Protein AF-A0A1V6IX19-F1 (afdb_monomer_lite)

pLDDT: mean 86.0, std 14.8, range [41.19, 96.81]

Secondary structure (DSSP, 8-state):
--HHHHHHHHHHHHHHHHHHTTB-TTTEEEEEETTEEEEEE---BTTSPPPPHHHHHHHHHHHHTSTT--EEEEEESSEEEEEETTEEEEEEPPPS----------

Radius of gyration: 16.42 Å; chains: 1; bounding box: 64×31×28 Å

Foldseek 3Di:
DDPVVVQVVLVVQLVVLCVVLQWDPVFKDWGDDQLEIEIEGAGDHPVRHRDDPVSVVVSVVSSCPGPSNPYYHYHYQQWDWDDDVPDTDIDGPPHPPDPPPPPDDD

Structure (mmCIF, N/CA/C/O backbone):
data_AF-A0A1V6IX19-F1
#
_entry.id   AF-A0A1V6IX19-F1
#
loop_
_atom_site.group_PDB
_atom_site.id
_atom_site.type_symbol
_atom_site.label_atom_id
_atom_site.label_alt_id
_atom_site.label_comp_id
_atom_site.label_asym_id
_atom_site.label_entity_id
_atom_site.label_seq_id
_atom_site.pdbx_PDB_ins_code
_atom_site.Cartn_x
_atom_site.Cartn_y
_atom_site.Cartn_z
_atom_site.occupancy
_atom_site.B_iso_or_equiv
_atom_site.auth_seq_id
_atom_site.auth_comp_id
_atom_site.auth_asym_id
_atom_site.auth_atom_id
_atom_site.pdbx_PDB_model_num
ATOM 1 N N . MET A 1 1 ? 20.189 -15.473 -7.966 1.00 58.00 1 MET A N 1
ATOM 2 C CA . MET A 1 1 ? 19.025 -15.308 -7.068 1.00 58.00 1 MET A CA 1
ATOM 3 C C . MET A 1 1 ? 17.773 -15.578 -7.884 1.00 58.00 1 MET A C 1
ATOM 5 O O . MET A 1 1 ? 17.603 -14.907 -8.898 1.00 58.00 1 MET A O 1
ATOM 9 N N . SER A 1 2 ? 16.968 -16.586 -7.536 1.00 75.31 2 SER A N 1
ATOM 10 C CA . SER A 1 2 ? 15.744 -16.883 -8.291 1.00 75.31 2 SER A CA 1
ATOM 11 C C . SER A 1 2 ? 14.733 -15.740 -8.145 1.00 75.31 2 SER A C 1
ATOM 13 O O . SER A 1 2 ? 14.712 -15.030 -7.135 1.00 75.31 2 SER A O 1
ATOM 15 N N . SER A 1 3 ? 13.905 -15.532 -9.168 1.00 76.56 3 SER A N 1
ATOM 16 C CA . SER A 1 3 ? 12.832 -14.529 -9.151 1.00 76.56 3 SER A CA 1
ATOM 17 C C . SER A 1 3 ? 11.852 -14.747 -7.991 1.00 76.56 3 SER A C 1
ATOM 19 O O . SER A 1 3 ? 11.336 -13.781 -7.431 1.00 76.56 3 SER A O 1
ATOM 21 N N . GLU A 1 4 ? 11.645 -16.002 -7.592 1.00 82.00 4 GLU A N 1
ATOM 22 C CA . GLU A 1 4 ? 10.769 -16.393 -6.487 1.00 82.00 4 GLU A CA 1
ATOM 23 C C . GLU A 1 4 ? 11.304 -15.966 -5.119 1.00 82.00 4 GLU A C 1
ATOM 25 O O . GLU A 1 4 ? 10.558 -15.374 -4.337 1.00 82.00 4 GLU A O 1
ATOM 30 N N . LEU A 1 5 ? 12.598 -16.189 -4.850 1.00 83.81 5 LEU A N 1
ATOM 31 C CA . LEU A 1 5 ? 13.238 -15.749 -3.605 1.00 83.81 5 LEU A CA 1
ATOM 32 C C . LEU A 1 5 ? 13.166 -14.227 -3.469 1.00 83.81 5 LEU A C 1
ATOM 34 O O . LEU A 1 5 ? 12.789 -13.710 -2.421 1.00 83.81 5 LEU A O 1
ATOM 38 N N . LEU A 1 6 ? 13.422 -13.508 -4.563 1.00 87.31 6 LEU A N 1
ATOM 39 C CA . LEU A 1 6 ? 13.298 -12.054 -4.595 1.00 87.31 6 LEU A CA 1
ATOM 40 C C . LEU A 1 6 ? 11.863 -11.590 -4.302 1.00 87.31 6 LEU A C 1
ATOM 42 O O . LEU A 1 6 ? 11.655 -10.653 -3.531 1.00 87.31 6 LEU A O 1
ATOM 46 N N . ARG A 1 7 ? 10.866 -12.226 -4.929 1.00 88.94 7 ARG A N 1
ATOM 47 C CA . ARG A 1 7 ? 9.454 -11.893 -4.709 1.00 88.94 7 ARG A CA 1
ATOM 48 C C . ARG A 1 7 ? 9.073 -12.086 -3.246 1.00 88.94 7 ARG A C 1
ATOM 50 O O . ARG A 1 7 ? 8.420 -11.220 -2.668 1.00 88.94 7 ARG A O 1
ATOM 57 N N . TYR A 1 8 ? 9.489 -13.202 -2.656 1.00 91.75 8 TYR A N 1
ATOM 58 C CA . TYR A 1 8 ? 9.240 -13.502 -1.253 1.00 91.75 8 TYR A CA 1
ATOM 59 C C . TYR A 1 8 ? 9.878 -12.463 -0.324 1.00 91.75 8 TYR A C 1
ATOM 61 O O . TYR A 1 8 ? 9.207 -11.933 0.561 1.00 91.75 8 TYR A O 1
ATOM 69 N N . GLU A 1 9 ? 11.141 -12.104 -0.557 1.00 92.81 9 GLU A N 1
ATOM 70 C CA . GLU A 1 9 ? 11.842 -11.088 0.233 1.00 92.81 9 GLU A CA 1
ATOM 71 C C . GLU A 1 9 ? 11.176 -9.713 0.156 1.00 92.81 9 GLU A C 1
ATOM 73 O O . GLU A 1 9 ? 11.017 -9.046 1.179 1.00 92.81 9 GLU A O 1
ATOM 78 N N . ILE A 1 10 ? 10.759 -9.285 -1.038 1.00 94.38 10 ILE A N 1
ATOM 79 C CA . ILE A 1 10 ? 10.089 -7.993 -1.208 1.00 94.38 10 ILE A CA 1
ATOM 80 C C . ILE A 1 10 ? 8.709 -8.019 -0.546 1.00 94.38 10 ILE A C 1
ATOM 82 O O . ILE A 1 10 ? 8.392 -7.102 0.206 1.00 94.38 10 ILE A O 1
ATOM 86 N N . ASN A 1 11 ? 7.929 -9.090 -0.711 1.00 94.88 11 ASN A N 1
ATOM 87 C CA . ASN A 1 11 ? 6.652 -9.251 -0.006 1.00 94.88 11 ASN A CA 1
ATOM 88 C C . ASN A 1 11 ? 6.819 -9.260 1.522 1.00 94.88 11 ASN A C 1
ATOM 90 O O . ASN A 1 11 ? 5.979 -8.709 2.235 1.00 94.88 11 ASN A O 1
ATOM 94 N N . ARG A 1 12 ? 7.906 -9.848 2.039 1.00 95.62 12 ARG A N 1
ATOM 95 C CA . ARG A 1 12 ? 8.238 -9.803 3.469 1.00 95.62 12 ARG A CA 1
ATOM 96 C C . ARG A 1 12 ? 8.521 -8.372 3.929 1.00 95.62 12 ARG A C 1
ATOM 98 O O . ARG A 1 12 ? 8.029 -7.980 4.981 1.00 95.62 12 ARG A O 1
ATOM 105 N N . LYS A 1 13 ? 9.261 -7.585 3.144 1.00 96.56 13 LYS A N 1
ATOM 106 C CA . LYS A 1 13 ? 9.532 -6.172 3.455 1.00 96.56 13 LYS A CA 1
ATOM 107 C C . LYS A 1 13 ? 8.275 -5.304 3.371 1.00 96.56 13 LYS A C 1
ATOM 109 O O . LYS A 1 13 ? 8.050 -4.502 4.265 1.00 96.56 13 LYS A O 1
ATOM 114 N N . ILE A 1 14 ? 7.421 -5.511 2.365 1.00 96.38 14 ILE A N 1
ATOM 115 C CA . ILE A 1 14 ? 6.120 -4.824 2.264 1.00 96.38 14 ILE A CA 1
ATOM 116 C C . ILE A 1 14 ? 5.283 -5.102 3.516 1.00 96.38 14 ILE A C 1
ATOM 118 O O . ILE A 1 14 ? 4.770 -4.168 4.124 1.00 96.38 14 ILE A O 1
ATOM 122 N N . ARG A 1 15 ? 5.215 -6.369 3.958 1.00 96.44 15 ARG A N 1
ATOM 123 C CA . ARG A 1 15 ? 4.539 -6.736 5.212 1.00 96.44 15 ARG A CA 1
ATOM 124 C C . ARG A 1 15 ? 5.083 -5.960 6.405 1.00 96.44 15 ARG A C 1
ATOM 126 O O . ARG A 1 15 ? 4.299 -5.468 7.202 1.00 96.44 15 ARG A O 1
ATOM 133 N N . GLN A 1 16 ? 6.407 -5.885 6.540 1.00 96.81 16 GLN A N 1
ATOM 134 C CA . GLN A 1 16 ? 7.049 -5.186 7.654 1.00 96.81 16 GLN A CA 1
ATOM 135 C C . GLN A 1 16 ? 6.667 -3.706 7.690 1.00 96.81 16 GLN A C 1
ATOM 137 O O . GLN A 1 16 ? 6.350 -3.212 8.766 1.00 96.81 16 GLN A O 1
ATOM 142 N N . VAL A 1 17 ? 6.634 -3.036 6.533 1.00 96.56 17 VAL A N 1
ATOM 143 C CA . VAL A 1 17 ? 6.191 -1.636 6.432 1.00 96.56 17 VAL A CA 1
ATOM 144 C C . VAL A 1 17 ? 4.709 -1.499 6.796 1.00 96.56 17 VAL A C 1
ATOM 146 O O . VAL A 1 17 ? 4.340 -0.632 7.574 1.00 96.56 17 VAL A O 1
ATOM 149 N N . LEU A 1 18 ? 3.830 -2.366 6.292 1.00 95.25 18 LEU A N 1
ATOM 150 C CA . LEU A 1 18 ? 2.402 -2.284 6.631 1.00 95.25 18 LEU A CA 1
ATOM 151 C C . LEU A 1 18 ? 2.159 -2.480 8.139 1.00 95.25 18 LEU A C 1
ATOM 153 O O . LEU A 1 18 ? 1.423 -1.710 8.755 1.00 95.25 18 LEU A O 1
ATOM 157 N N . VAL A 1 19 ? 2.836 -3.457 8.747 1.00 94.62 19 VAL A N 1
ATOM 158 C CA . VAL A 1 19 ? 2.739 -3.738 10.187 1.00 94.62 19 VAL A CA 1
ATOM 159 C C . VAL A 1 19 ? 3.348 -2.614 11.031 1.00 94.62 19 VAL A C 1
ATOM 161 O O . VAL A 1 19 ? 2.756 -2.250 12.042 1.00 94.62 19 VAL A O 1
ATOM 164 N N . SER A 1 20 ? 4.477 -2.013 10.633 1.00 94.44 20 SER A N 1
ATOM 165 C CA . SER A 1 20 ? 5.097 -0.912 11.396 1.00 94.44 20 SER A CA 1
ATOM 166 C C . SER A 1 20 ? 4.215 0.339 11.465 1.00 94.44 20 SER A C 1
ATOM 168 O O . SER A 1 20 ? 4.292 1.102 12.427 1.00 94.44 20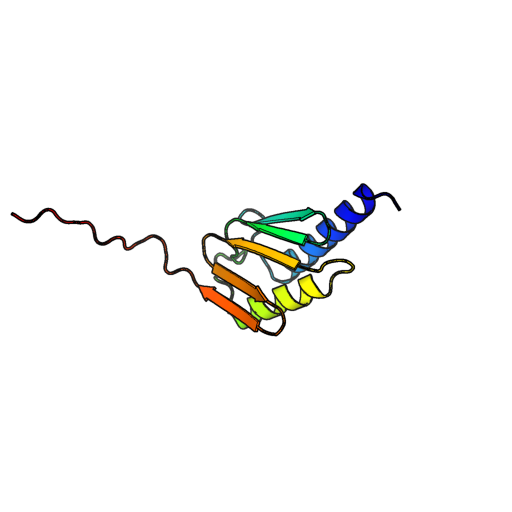 SER A O 1
ATOM 170 N N . HIS A 1 21 ? 3.331 0.521 10.481 1.00 93.00 21 HIS A N 1
ATOM 171 C CA . HIS A 1 21 ? 2.316 1.576 10.460 1.00 93.00 21 HIS A CA 1
ATOM 172 C C . HIS A 1 21 ? 0.974 1.147 11.089 1.00 93.00 21 HIS A C 1
ATOM 174 O O . HIS A 1 21 ? 0.015 1.917 11.054 1.00 93.00 21 HIS A O 1
ATOM 180 N N . ASN A 1 22 ? 0.894 -0.037 11.708 1.00 93.31 22 ASN A N 1
ATOM 181 C CA . ASN A 1 22 ? -0.316 -0.622 12.307 1.00 93.31 22 ASN A CA 1
ATOM 182 C C . ASN A 1 22 ? -1.471 -0.816 11.309 1.00 93.31 22 ASN A C 1
ATOM 184 O O . ASN A 1 22 ? -2.635 -0.592 11.653 1.00 93.31 22 ASN A O 1
ATOM 188 N N . ALA A 1 23 ? -1.169 -1.175 10.058 1.00 93.62 23 ALA A N 1
ATOM 189 C CA . ALA A 1 23 ? -2.200 -1.509 9.081 1.00 93.62 23 ALA A CA 1
ATOM 190 C C . ALA A 1 23 ? -2.895 -2.827 9.450 1.00 93.62 23 ALA A C 1
ATOM 192 O O . ALA A 1 23 ? -2.244 -3.807 9.813 1.00 93.62 23 ALA A O 1
ATOM 193 N N . ASP A 1 24 ? -4.219 -2.862 9.307 1.00 94.00 24 ASP A N 1
ATOM 194 C CA . ASP A 1 24 ? -5.009 -4.076 9.491 1.00 94.00 24 ASP A CA 1
ATOM 195 C C . ASP A 1 24 ? -4.750 -5.054 8.334 1.00 94.00 24 ASP A C 1
ATOM 197 O O . ASP A 1 24 ? -5.328 -4.954 7.247 1.00 94.00 24 ASP A O 1
ATOM 201 N N . MET A 1 25 ? -3.872 -6.025 8.584 1.00 94.31 25 MET A N 1
ATOM 202 C CA . MET A 1 25 ? -3.450 -7.026 7.602 1.00 94.31 25 MET A CA 1
ATOM 203 C C . MET A 1 25 ? -4.571 -7.988 7.177 1.00 94.31 25 MET A C 1
ATOM 205 O O . MET A 1 25 ? -4.370 -8.754 6.236 1.00 94.31 25 MET A O 1
ATOM 209 N N . THR A 1 26 ? -5.728 -7.976 7.849 1.00 94.56 26 THR A N 1
ATOM 210 C CA . THR A 1 26 ? -6.899 -8.780 7.457 1.00 94.56 26 THR A CA 1
ATOM 211 C C . THR A 1 26 ? -7.735 -8.099 6.375 1.00 94.56 26 THR A C 1
ATOM 213 O O . THR A 1 26 ? -8.473 -8.767 5.654 1.00 94.56 26 THR A O 1
ATOM 216 N N . LYS A 1 27 ? -7.600 -6.774 6.235 1.00 94.31 27 LYS A N 1
ATOM 217 C CA . LYS A 1 27 ? -8.404 -5.942 5.329 1.00 94.31 27 LYS A CA 1
ATOM 218 C C . LYS A 1 27 ? -7.6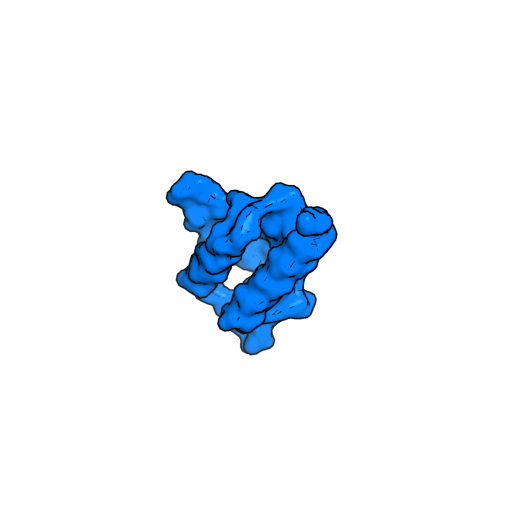58 -5.484 4.082 1.00 94.31 27 LYS A C 1
ATOM 220 O O . LYS A 1 27 ? -8.295 -4.995 3.149 1.00 94.31 27 LYS A O 1
ATOM 225 N N . ILE A 1 28 ? -6.337 -5.648 4.049 1.00 94.62 28 ILE A N 1
ATOM 226 C CA . ILE A 1 28 ? -5.492 -5.262 2.920 1.00 94.62 28 ILE A CA 1
ATOM 227 C C . ILE A 1 28 ? -4.767 -6.468 2.328 1.00 94.62 28 ILE A C 1
ATOM 229 O O . ILE A 1 28 ? -4.105 -7.239 3.021 1.00 94.62 28 ILE A O 1
ATOM 233 N N . SER A 1 29 ? -4.870 -6.609 1.011 1.00 96.75 29 SER A N 1
ATOM 234 C CA . SER A 1 29 ? -4.116 -7.582 0.226 1.00 96.75 29 SER A CA 1
ATOM 235 C C . SER A 1 29 ? -2.998 -6.885 -0.531 1.00 96.75 29 SER A C 1
ATOM 237 O O . SER A 1 29 ? -3.141 -5.743 -0.967 1.00 96.75 29 SER A O 1
ATOM 239 N N . TYR A 1 30 ? -1.869 -7.569 -0.699 1.00 96.31 30 TYR A N 1
ATOM 240 C CA . TYR A 1 30 ? -0.739 -7.023 -1.439 1.00 96.31 30 TYR A CA 1
ATOM 241 C C . TYR A 1 30 ? 0.060 -8.112 -2.152 1.00 96.31 30 TYR A C 1
ATOM 243 O O . TYR A 1 30 ? 0.128 -9.262 -1.712 1.00 96.31 30 TYR A O 1
ATOM 251 N N . SER A 1 31 ? 0.706 -7.742 -3.253 1.00 94.75 31 SER A N 1
ATOM 252 C CA . SER A 1 31 ? 1.649 -8.612 -3.953 1.00 94.75 31 SER A CA 1
ATOM 253 C C . SER A 1 31 ? 2.697 -7.807 -4.712 1.00 94.75 31 SER A C 1
ATOM 255 O O . SER A 1 31 ? 2.448 -6.690 -5.159 1.00 94.75 31 SER A O 1
ATOM 257 N N . PHE A 1 32 ? 3.886 -8.381 -4.870 1.00 94.44 32 PHE A N 1
ATOM 258 C CA . PHE A 1 32 ? 4.941 -7.833 -5.710 1.00 94.44 32 PHE A CA 1
ATOM 259 C C . PHE A 1 32 ? 5.123 -8.675 -6.972 1.00 94.44 32 PHE A C 1
ATOM 261 O O . PHE A 1 32 ? 5.420 -9.870 -6.897 1.00 94.44 32 PHE A O 1
ATOM 268 N N . VAL A 1 33 ? 4.987 -8.048 -8.140 1.00 91.31 33 VAL A N 1
ATOM 269 C CA . VAL A 1 33 ? 5.161 -8.697 -9.445 1.00 91.31 33 VAL A CA 1
ATOM 270 C C . VAL A 1 33 ? 5.829 -7.712 -10.405 1.00 91.31 33 VAL A C 1
ATOM 272 O O . VAL A 1 33 ? 5.423 -6.558 -10.487 1.00 91.31 33 VAL A O 1
ATOM 275 N N . HIS A 1 34 ? 6.866 -8.145 -11.132 1.00 89.94 34 HIS A N 1
ATOM 276 C CA . HIS A 1 34 ? 7.558 -7.333 -12.149 1.00 89.94 34 HIS A CA 1
ATOM 277 C C . HIS A 1 34 ? 7.879 -5.888 -11.702 1.00 89.94 34 HIS A C 1
ATOM 279 O O . HIS A 1 34 ? 7.532 -4.932 -12.387 1.00 89.94 34 HIS A O 1
ATOM 285 N N . ARG A 1 35 ? 8.533 -5.710 -10.541 1.00 92.06 35 ARG A N 1
ATOM 286 C CA . ARG A 1 35 ? 8.907 -4.383 -9.985 1.00 92.06 35 ARG A CA 1
ATOM 287 C C . ARG A 1 35 ? 7.734 -3.490 -9.559 1.00 92.06 35 ARG A C 1
ATOM 289 O O . ARG A 1 35 ? 7.953 -2.342 -9.172 1.00 92.06 35 ARG A O 1
ATOM 296 N N . THR A 1 36 ? 6.518 -4.026 -9.575 1.00 94.31 36 THR A N 1
ATOM 297 C CA . THR A 1 36 ? 5.295 -3.324 -9.189 1.00 94.31 36 THR A CA 1
ATOM 298 C C . THR A 1 36 ? 4.710 -3.950 -7.934 1.00 94.31 36 THR A C 1
ATOM 300 O O . THR A 1 36 ? 4.571 -5.171 -7.845 1.00 94.31 36 THR A O 1
ATOM 303 N N . VAL A 1 37 ? 4.375 -3.108 -6.961 1.00 95.44 37 VAL A N 1
ATOM 304 C CA . VAL A 1 37 ? 3.574 -3.504 -5.803 1.00 95.44 37 VAL A CA 1
ATOM 305 C C . VAL A 1 37 ? 2.113 -3.249 -6.131 1.00 95.44 37 VAL A C 1
ATOM 307 O O . VAL A 1 37 ? 1.750 -2.138 -6.501 1.00 95.44 37 VAL A O 1
ATOM 310 N N . TYR A 1 38 ? 1.285 -4.268 -5.985 1.00 96.00 38 TYR A N 1
ATOM 311 C CA . TYR A 1 38 ? -0.164 -4.167 -6.073 1.00 96.00 38 TYR A CA 1
ATOM 312 C C . TYR A 1 38 ? -0.720 -4.208 -4.660 1.00 96.00 38 TYR A C 1
ATOM 314 O O . TYR A 1 38 ? -0.329 -5.083 -3.886 1.00 96.00 38 TYR A O 1
ATOM 322 N N . MET A 1 39 ? -1.608 -3.279 -4.330 1.00 96.38 39 MET A N 1
ATOM 323 C CA . MET A 1 39 ? -2.322 -3.238 -3.058 1.00 96.38 39 MET A CA 1
ATOM 324 C C . MET A 1 39 ? -3.812 -3.058 -3.307 1.00 96.38 39 MET A C 1
ATOM 326 O O . MET A 1 39 ? -4.198 -2.173 -4.068 1.00 96.38 39 MET A O 1
ATOM 330 N N . SER A 1 40 ? -4.633 -3.876 -2.654 1.00 96.56 40 SER A N 1
ATOM 331 C CA . SER A 1 40 ? -6.089 -3.833 -2.783 1.00 96.56 40 SER A CA 1
ATOM 332 C C . SER A 1 40 ? -6.816 -4.063 -1.457 1.00 96.56 40 SER A C 1
ATOM 334 O O . SER A 1 40 ? -6.234 -4.578 -0.498 1.00 96.56 40 SER A O 1
ATOM 336 N N . GLY A 1 41 ? -8.090 -3.668 -1.397 1.00 94.81 41 GLY A N 1
ATOM 337 C CA . GLY A 1 41 ? -8.9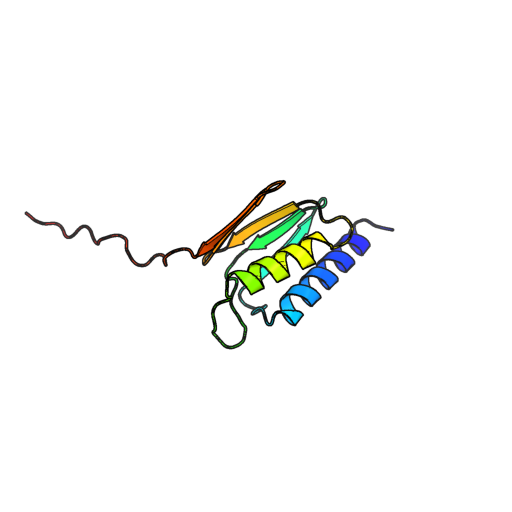44 -3.798 -0.210 1.00 94.81 41 GLY A CA 1
ATOM 338 C C . GLY A 1 41 ? -9.060 -2.495 0.582 1.00 94.81 41 GLY A C 1
ATOM 339 O O . GLY A 1 41 ? -9.184 -1.419 0.004 1.00 94.81 41 GLY A O 1
ATOM 340 N N . ASN A 1 42 ? -9.028 -2.563 1.911 1.00 93.62 42 ASN A N 1
ATOM 341 C CA . ASN A 1 42 ? -9.208 -1.406 2.788 1.00 93.62 42 ASN A CA 1
ATOM 342 C C . ASN A 1 42 ? -7.920 -1.073 3.547 1.00 93.62 42 ASN A C 1
ATOM 344 O O . ASN A 1 42 ? -7.437 -1.864 4.354 1.00 93.62 42 ASN A O 1
ATOM 348 N N . LEU A 1 43 ? -7.395 0.139 3.344 1.00 93.94 43 LEU A N 1
ATOM 349 C CA . LEU A 1 43 ? -6.248 0.644 4.102 1.00 93.94 43 LEU A CA 1
ATOM 350 C C . LEU A 1 43 ? -6.737 1.324 5.387 1.00 93.94 43 LEU A C 1
ATOM 352 O O . LEU A 1 43 ? -7.076 2.511 5.384 1.00 93.94 43 LEU A O 1
ATOM 356 N N . VAL A 1 44 ? -6.804 0.565 6.478 1.00 93.19 44 VAL A N 1
ATOM 357 C CA . VAL A 1 44 ? -7.251 1.026 7.805 1.00 93.19 44 VAL A CA 1
ATOM 358 C C . VAL A 1 44 ? -6.294 0.559 8.894 1.00 93.19 44 VAL A C 1
ATOM 360 O O . VAL A 1 44 ? -5.510 -0.366 8.680 1.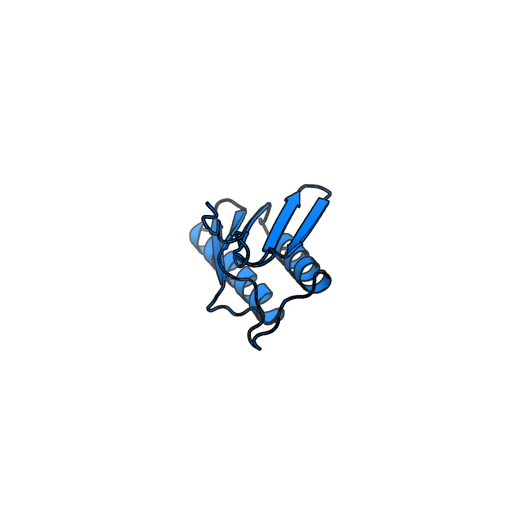00 93.19 44 VAL A O 1
ATOM 363 N N . ARG A 1 45 ? -6.338 1.208 10.058 1.00 91.12 45 ARG A N 1
ATOM 364 C CA . ARG A 1 45 ? -5.532 0.807 11.212 1.00 91.12 45 ARG A CA 1
ATOM 365 C C . ARG A 1 45 ? -6.168 -0.370 11.940 1.00 91.12 45 ARG A C 1
ATOM 367 O O . ARG A 1 45 ? -7.392 -0.442 12.037 1.00 91.12 45 ARG A O 1
ATOM 374 N N . GLU A 1 46 ? -5.336 -1.222 12.528 1.00 83.19 46 GLU A N 1
ATOM 375 C CA . GLU A 1 46 ? -5.763 -2.384 13.321 1.00 83.19 46 GLU A CA 1
ATOM 376 C C . GLU A 1 46 ? -6.713 -1.994 14.473 1.00 83.19 46 GLU A C 1
ATOM 378 O O . GLU A 1 46 ? -7.715 -2.661 14.719 1.00 83.19 46 GLU A O 1
ATOM 383 N N . SER A 1 47 ? -6.493 -0.837 15.107 1.00 79.44 47 SER A N 1
ATOM 384 C CA . SER A 1 47 ? -7.337 -0.301 16.187 1.00 79.44 47 SER A CA 1
ATOM 385 C C . SER A 1 47 ? -8.648 0.371 15.729 1.00 79.44 47 SER A C 1
ATOM 387 O O . SER A 1 47 ? -9.183 1.217 16.440 1.00 79.44 47 SER A O 1
ATOM 389 N N . GLN A 1 48 ? -9.183 0.006 14.555 1.00 65.75 48 GLN A N 1
ATOM 390 C CA . GLN A 1 48 ? -10.424 0.546 13.956 1.00 65.75 48 GLN A CA 1
ATOM 391 C C . GLN A 1 48 ? -10.384 2.050 13.610 1.00 65.75 48 GLN A C 1
ATOM 393 O O . GLN A 1 48 ? -11.420 2.692 13.447 1.00 65.75 48 GLN A O 1
ATOM 398 N N . GLY A 1 49 ? -9.186 2.619 13.459 1.00 75.94 49 GLY A N 1
ATOM 399 C CA . GLY A 1 49 ? -8.988 4.016 13.070 1.00 75.94 49 GLY A CA 1
ATOM 400 C C . GLY A 1 49 ? -8.677 4.200 11.585 1.00 75.94 49 GLY A C 1
ATOM 401 O O . GLY A 1 49 ? -8.175 3.304 10.902 1.00 75.94 49 GLY A O 1
ATOM 402 N N . GLU A 1 50 ? -8.908 5.408 11.083 1.00 83.25 50 GLU A N 1
ATOM 403 C CA . GLU A 1 50 ? -8.456 5.794 9.749 1.00 83.25 50 GLU A CA 1
ATOM 404 C C . GLU A 1 50 ? -6.995 6.246 9.766 1.00 83.25 50 GLU A C 1
ATOM 406 O O . GLU A 1 50 ? -6.490 6.801 10.746 1.00 83.25 50 GLU A O 1
ATOM 411 N N . PHE A 1 51 ? -6.300 6.028 8.652 1.00 90.19 51 PHE A N 1
ATOM 412 C CA . PHE A 1 51 ? -5.001 6.644 8.442 1.00 90.19 51 PHE A CA 1
ATOM 413 C C . PHE A 1 51 ? -5.157 8.133 8.121 1.00 90.19 51 PHE A C 1
ATOM 415 O O . PHE A 1 51 ? -5.996 8.524 7.314 1.00 90.19 51 PHE A O 1
ATOM 422 N N . SER A 1 52 ? -4.316 8.970 8.728 1.00 90.19 52 SER A N 1
ATOM 423 C CA . SER A 1 52 ? -4.168 10.363 8.310 1.00 90.19 52 SER A CA 1
ATOM 424 C C . SER A 1 52 ? -3.297 10.454 7.055 1.00 90.19 52 SER A C 1
ATOM 426 O O . SER A 1 52 ? -2.415 9.617 6.846 1.00 90.19 52 SER A O 1
ATOM 428 N N . LEU A 1 53 ? -3.503 11.500 6.245 1.00 91.06 53 LEU A N 1
ATOM 429 C CA . LEU A 1 53 ? -2.729 11.729 5.017 1.00 91.06 53 LEU A CA 1
ATOM 430 C C . LEU A 1 53 ? -1.205 11.655 5.236 1.00 91.06 53 LEU A C 1
ATOM 432 O O . LEU A 1 53 ? -0.565 10.898 4.510 1.00 91.06 53 LEU A O 1
ATOM 436 N N . PRO A 1 54 ? -0.610 12.300 6.265 1.00 92.06 54 PRO A N 1
ATOM 437 C CA . PRO A 1 54 ? 0.841 12.245 6.462 1.00 92.06 54 PRO A CA 1
ATOM 438 C C . PRO A 1 54 ? 1.370 10.829 6.719 1.00 92.06 54 PRO A C 1
ATOM 440 O O . PRO A 1 54 ? 2.497 10.505 6.349 1.00 92.06 54 PRO A O 1
ATOM 443 N N . VAL A 1 55 ? 0.560 9.968 7.340 1.00 92.62 55 VAL A N 1
ATOM 444 C CA . VAL A 1 55 ? 0.951 8.580 7.617 1.00 92.62 55 VAL A CA 1
ATOM 445 C C . VAL A 1 55 ? 0.882 7.742 6.345 1.00 92.62 55 VAL A C 1
ATOM 447 O O . VAL A 1 55 ? 1.803 6.972 6.084 1.00 92.62 55 VAL A O 1
ATOM 450 N N . ILE A 1 56 ? -0.145 7.944 5.514 1.00 94.00 56 ILE A N 1
ATOM 451 C CA . ILE A 1 56 ? -0.231 7.305 4.192 1.00 94.00 56 ILE A CA 1
ATOM 452 C C . ILE A 1 56 ? 0.957 7.739 3.324 1.00 94.00 56 ILE A C 1
ATOM 454 O O . ILE A 1 56 ? 1.624 6.893 2.734 1.00 94.00 56 ILE A O 1
ATOM 458 N N . GLU A 1 57 ? 1.287 9.032 3.293 1.00 93.31 57 GLU A N 1
ATOM 459 C CA . GLU A 1 57 ? 2.459 9.529 2.565 1.00 93.31 57 GLU A CA 1
ATOM 460 C C . GLU A 1 57 ? 3.763 8.896 3.058 1.00 93.31 57 GLU A C 1
ATOM 462 O O . GLU A 1 57 ? 4.588 8.465 2.249 1.00 93.31 57 GLU A O 1
ATOM 467 N N . GLY A 1 58 ? 3.951 8.820 4.380 1.00 93.62 58 GLY A N 1
ATOM 468 C CA . GLY A 1 58 ? 5.113 8.179 4.990 1.00 93.62 58 GLY A CA 1
ATOM 469 C C . GLY A 1 58 ? 5.242 6.714 4.574 1.00 93.62 58 GLY A C 1
ATOM 470 O O . GLY A 1 58 ? 6.308 6.297 4.118 1.00 93.62 58 GLY A O 1
ATOM 471 N N . MET A 1 59 ? 4.138 5.969 4.641 1.00 94.94 59 MET A N 1
ATOM 472 C CA . MET A 1 59 ? 4.064 4.566 4.236 1.00 94.94 59 MET A CA 1
ATOM 473 C C . MET A 1 59 ? 4.405 4.382 2.751 1.00 94.94 59 MET A C 1
ATOM 475 O O . MET A 1 59 ? 5.231 3.539 2.406 1.00 94.94 59 MET A O 1
ATOM 479 N N . ILE A 1 60 ? 3.839 5.200 1.858 1.00 93.88 60 ILE A N 1
ATOM 480 C CA . ILE A 1 60 ? 4.122 5.134 0.415 1.00 93.88 60 ILE A CA 1
ATOM 481 C C . ILE A 1 60 ? 5.596 5.426 0.136 1.00 93.88 60 ILE A C 1
ATOM 483 O O . ILE A 1 60 ? 6.236 4.700 -0.627 1.00 93.88 60 ILE A O 1
ATOM 487 N N . ARG A 1 61 ? 6.166 6.457 0.772 1.00 92.88 61 ARG A N 1
ATOM 488 C CA . ARG A 1 61 ? 7.590 6.796 0.622 1.00 92.88 61 ARG A CA 1
ATOM 489 C C . ARG A 1 61 ? 8.493 5.662 1.097 1.00 92.88 61 ARG A C 1
ATOM 491 O O . ARG A 1 61 ? 9.522 5.412 0.477 1.00 92.88 61 ARG A O 1
ATOM 498 N N . GLU A 1 62 ? 8.132 4.980 2.178 1.00 95.06 62 GLU A N 1
ATOM 499 C CA . GLU A 1 62 ? 8.882 3.836 2.697 1.00 95.06 62 GLU A CA 1
ATOM 500 C C . GLU A 1 62 ? 8.810 2.628 1.753 1.00 95.06 62 GLU A C 1
ATOM 502 O O . GLU A 1 62 ? 9.839 2.035 1.427 1.00 95.06 62 GLU A O 1
ATOM 507 N N . LEU A 1 63 ? 7.626 2.330 1.212 1.00 94.25 63 LEU A N 1
ATOM 508 C CA . LEU A 1 63 ? 7.439 1.276 0.212 1.00 94.25 63 LEU A CA 1
ATOM 509 C C . LEU A 1 63 ? 8.207 1.557 -1.087 1.00 94.25 63 LEU A C 1
ATOM 511 O O . LEU A 1 63 ? 8.814 0.648 -1.651 1.00 94.25 63 LEU A O 1
ATOM 515 N N . MET A 1 64 ? 8.241 2.812 -1.540 1.00 92.38 64 MET A N 1
ATOM 516 C CA . MET A 1 64 ? 9.003 3.224 -2.726 1.00 92.38 64 MET A CA 1
ATOM 517 C C . MET A 1 64 ? 10.522 3.136 -2.531 1.00 92.38 64 MET A C 1
ATOM 519 O O . MET A 1 64 ? 11.256 3.020 -3.509 1.00 92.38 64 MET A O 1
ATOM 523 N N . LYS A 1 65 ? 11.014 3.161 -1.286 1.00 93.94 65 LYS A N 1
ATOM 524 C CA . LYS A 1 65 ? 12.438 2.946 -0.972 1.00 93.94 65 LYS A CA 1
ATOM 525 C C . LYS A 1 65 ? 12.837 1.470 -1.006 1.00 93.94 65 LYS A C 1
ATOM 527 O O . LYS A 1 65 ? 14.030 1.166 -0.927 1.00 93.94 65 LYS A O 1
ATOM 532 N N . LEU A 1 66 ? 11.881 0.542 -1.103 1.00 93.12 66 LEU A N 1
ATOM 533 C CA . LEU A 1 66 ? 12.201 -0.878 -1.162 1.00 93.12 66 LEU A CA 1
ATOM 534 C C . LEU A 1 66 ? 12.978 -1.207 -2.448 1.00 93.12 66 LEU A C 1
ATOM 536 O O . LEU A 1 66 ? 12.615 -0.751 -3.535 1.00 93.12 66 LEU A O 1
ATOM 540 N N . PRO A 1 67 ? 14.032 -2.043 -2.366 1.00 87.88 67 PRO A N 1
ATOM 541 C CA . PRO A 1 67 ? 14.820 -2.398 -3.535 1.00 87.88 67 PRO A CA 1
ATOM 542 C C . PRO A 1 67 ? 13.950 -2.968 -4.655 1.00 87.88 67 PRO A C 1
ATOM 544 O O . PRO A 1 67 ? 13.159 -3.883 -4.432 1.00 87.88 67 PRO A O 1
ATOM 547 N N . ARG A 1 68 ? 14.167 -2.476 -5.880 1.00 88.50 68 ARG A N 1
ATOM 548 C CA . ARG A 1 68 ? 13.492 -2.924 -7.113 1.00 88.50 68 ARG A CA 1
ATOM 549 C C . ARG A 1 68 ? 11.994 -2.614 -7.194 1.00 88.50 68 ARG A C 1
ATOM 551 O O . ARG A 1 68 ? 11.386 -3.008 -8.188 1.00 88.50 68 ARG A O 1
ATOM 558 N N . VAL A 1 69 ? 11.415 -1.911 -6.223 1.00 92.50 69 VAL A N 1
ATOM 559 C CA . VAL A 1 69 ? 10.083 -1.320 -6.377 1.00 92.50 69 VAL A CA 1
ATOM 560 C C . VAL A 1 69 ? 10.221 -0.073 -7.244 1.00 92.50 69 VAL A C 1
ATOM 562 O O . VAL A 1 69 ? 10.995 0.826 -6.938 1.00 92.50 69 VAL A O 1
ATOM 565 N N . GLN A 1 70 ? 9.514 -0.052 -8.369 1.00 92.50 70 GLN A N 1
ATOM 566 C CA . GLN A 1 70 ? 9.476 1.092 -9.287 1.00 92.50 70 GLN A CA 1
ATOM 567 C C . GLN A 1 70 ? 8.106 1.757 -9.309 1.00 92.50 70 GLN A C 1
ATOM 569 O O . GLN A 1 70 ? 8.001 2.945 -9.599 1.00 92.50 70 GLN A O 1
ATOM 574 N N . LYS A 1 71 ? 7.058 0.983 -9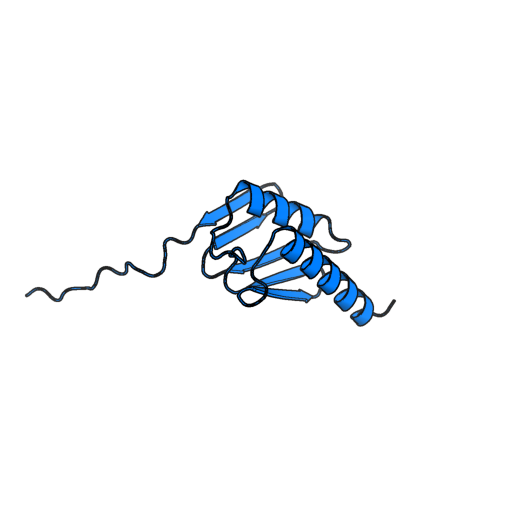.026 1.00 92.69 71 LYS A N 1
ATOM 575 C CA . LYS A 1 71 ? 5.678 1.440 -9.085 1.00 92.69 71 LYS A CA 1
ATOM 576 C C . LYS A 1 71 ? 4.865 0.790 -7.980 1.00 92.69 71 LYS A C 1
ATOM 578 O O . LYS A 1 71 ? 5.102 -0.365 -7.621 1.00 92.69 71 LYS A O 1
ATOM 583 N N . ILE A 1 72 ? 3.879 1.527 -7.489 1.00 94.19 72 ILE A N 1
ATOM 584 C CA . ILE A 1 72 ? 2.845 1.006 -6.608 1.00 94.19 72 ILE A CA 1
ATOM 585 C C . ILE A 1 72 ? 1.498 1.318 -7.249 1.00 94.19 72 ILE A C 1
ATOM 587 O O . ILE A 1 72 ? 1.260 2.447 -7.674 1.00 94.19 72 ILE A O 1
ATOM 591 N N . LEU A 1 73 ? 0.651 0.303 -7.356 1.00 94.94 73 LEU A N 1
ATOM 592 C CA . LEU A 1 73 ? -0.710 0.402 -7.854 1.00 94.94 73 LEU A CA 1
ATOM 593 C C . LEU A 1 73 ? -1.674 0.120 -6.709 1.00 94.94 73 LEU A C 1
ATOM 595 O O . LEU A 1 73 ? -1.534 -0.884 -6.006 1.00 94.94 73 LEU A O 1
ATOM 599 N N . PHE A 1 74 ? -2.635 1.021 -6.539 1.00 95.12 74 PHE A N 1
ATOM 600 C CA . PHE A 1 74 ? -3.620 0.974 -5.472 1.00 95.12 74 PHE A CA 1
ATOM 601 C C . PHE A 1 74 ? -5.008 0.751 -6.055 1.00 95.12 74 PHE A C 1
ATOM 603 O O . PHE A 1 74 ? -5.465 1.525 -6.892 1.00 95.12 74 PHE A O 1
ATOM 610 N N . ASP A 1 75 ? -5.679 -0.277 -5.556 1.00 94.81 75 ASP A N 1
ATOM 611 C CA . ASP A 1 75 ? -7.095 -0.547 -5.774 1.00 94.81 75 ASP A CA 1
ATOM 612 C C . ASP A 1 75 ? -7.797 -0.651 -4.414 1.00 94.81 75 ASP A C 1
ATOM 614 O O . ASP A 1 75 ? -8.152 -1.726 -3.927 1.00 94.81 75 ASP A O 1
ATOM 618 N N . LEU A 1 76 ? -7.864 0.489 -3.723 1.00 94.75 76 LEU A N 1
ATOM 619 C CA . LEU A 1 76 ? -8.379 0.573 -2.359 1.00 94.75 76 LEU A CA 1
ATOM 620 C C . LEU A 1 76 ? -9.837 1.027 -2.350 1.00 94.75 76 LEU A C 1
ATOM 622 O O . LEU A 1 76 ? -10.216 1.943 -3.075 1.00 94.75 76 LEU A O 1
ATOM 626 N N . GLU A 1 77 ? -10.659 0.454 -1.482 1.00 93.56 77 GLU A N 1
ATOM 627 C CA . GLU A 1 77 ? -12.080 0.794 -1.347 1.00 93.56 77 GLU A CA 1
ATOM 628 C C . GLU A 1 77 ? -12.309 2.127 -0.625 1.00 93.56 77 GLU A C 1
ATOM 630 O O . GLU A 1 77 ? -13.290 2.822 -0.890 1.00 93.56 77 GLU A O 1
ATOM 635 N N . ASN A 1 78 ? -11.378 2.526 0.245 1.00 92.75 78 ASN A N 1
ATOM 636 C CA . ASN A 1 78 ? -11.499 3.704 1.104 1.00 92.75 78 ASN A CA 1
ATOM 637 C C . ASN A 1 78 ? -10.579 4.880 0.714 1.00 92.75 78 ASN A C 1
ATOM 639 O O . ASN A 1 78 ? -10.795 6.003 1.176 1.00 92.75 78 ASN A O 1
ATOM 643 N N . TRP A 1 79 ? -9.605 4.667 -0.176 1.00 93.75 79 TRP A N 1
ATOM 644 C CA . TRP A 1 79 ? -8.676 5.702 -0.648 1.00 93.75 79 TRP A CA 1
ATOM 645 C C . TRP A 1 79 ? -8.486 5.661 -2.165 1.00 93.75 79 TRP A C 1
ATOM 647 O O . TRP A 1 79 ? -8.509 4.607 -2.791 1.00 93.75 79 TRP A O 1
ATOM 657 N N . ILE A 1 80 ? -8.272 6.829 -2.762 1.00 93.62 80 ILE A N 1
ATOM 658 C CA . ILE A 1 80 ? -7.724 6.997 -4.107 1.00 93.62 80 ILE A CA 1
ATOM 659 C C . ILE A 1 80 ? -6.293 7.474 -3.912 1.00 93.62 80 ILE A C 1
ATOM 661 O O . ILE A 1 80 ? -6.072 8.536 -3.330 1.00 93.62 80 ILE A O 1
ATOM 665 N N . ILE A 1 81 ? -5.334 6.679 -4.374 1.00 94.00 81 ILE A N 1
ATOM 666 C CA . ILE A 1 81 ? -3.911 6.979 -4.252 1.00 94.00 81 ILE A CA 1
ATOM 667 C C . ILE A 1 81 ? -3.287 6.877 -5.642 1.00 94.00 81 ILE A C 1
ATOM 669 O O . ILE A 1 81 ? -3.270 5.798 -6.230 1.00 94.00 81 ILE A O 1
ATOM 673 N N . SER A 1 82 ? -2.760 7.992 -6.150 1.00 90.19 82 SER A N 1
ATOM 674 C CA . SER A 1 82 ? -1.923 8.018 -7.353 1.00 90.19 82 SER A CA 1
ATOM 675 C C . SER A 1 82 ? -0.525 8.499 -6.988 1.00 90.19 82 SER A C 1
ATOM 677 O O . SER A 1 82 ? -0.368 9.545 -6.361 1.00 90.19 82 SER A O 1
ATOM 679 N N . ASN A 1 83 ? 0.483 7.714 -7.361 1.00 83.38 83 ASN A N 1
ATOM 680 C CA . ASN A 1 83 ? 1.892 8.017 -7.136 1.00 83.38 83 ASN A CA 1
ATOM 681 C C . ASN A 1 83 ? 2.598 8.114 -8.492 1.00 83.38 83 ASN A C 1
ATOM 683 O O . ASN A 1 83 ? 3.176 7.140 -8.985 1.00 83.38 83 ASN A O 1
ATOM 687 N N . GLU A 1 84 ? 2.480 9.283 -9.111 1.00 80.94 84 GLU A N 1
ATOM 688 C CA . GLU A 1 84 ? 3.099 9.622 -10.388 1.00 80.94 84 GLU A CA 1
ATOM 689 C C . GLU A 1 84 ? 4.445 10.332 -10.161 1.00 80.94 84 GLU A C 1
ATOM 691 O O . GLU A 1 84 ? 4.686 10.894 -9.088 1.00 80.94 84 GLU A O 1
ATOM 696 N N . PRO A 1 85 ? 5.364 10.320 -11.144 1.00 76.19 85 PRO A N 1
ATOM 697 C CA . PRO A 1 85 ? 6.626 11.043 -11.028 1.00 76.19 85 PRO A CA 1
ATOM 698 C C . PRO A 1 85 ? 6.400 12.526 -10.691 1.00 76.19 85 PRO A C 1
ATOM 700 O O . PRO A 1 85 ? 5.873 13.282 -11.499 1.00 76.19 85 PRO A O 1
ATOM 703 N N . GLY A 1 86 ? 6.803 12.940 -9.486 1.00 75.81 86 GLY A N 1
ATOM 704 C CA . GLY A 1 86 ? 6.677 14.323 -9.011 1.00 75.81 86 GLY A CA 1
ATOM 705 C C . GLY A 1 86 ? 5.332 14.690 -8.374 1.00 75.81 86 GLY A C 1
ATOM 706 O O . GLY A 1 86 ? 5.215 15.800 -7.860 1.00 75.81 86 GLY A O 1
ATOM 707 N N . ALA A 1 87 ? 4.349 13.783 -8.341 1.00 83.12 87 ALA A N 1
ATOM 708 C CA . ALA A 1 87 ? 3.037 14.044 -7.752 1.00 83.12 87 ALA A CA 1
ATOM 709 C C . ALA A 1 87 ? 2.507 12.834 -6.967 1.00 83.12 87 ALA A C 1
ATOM 711 O O . ALA A 1 87 ? 2.310 11.748 -7.509 1.00 83.12 87 ALA A O 1
ATOM 712 N N . LEU A 1 88 ? 2.220 13.052 -5.681 1.00 88.38 88 LEU A N 1
ATOM 713 C CA . LEU A 1 88 ? 1.496 12.105 -4.839 1.00 88.38 88 LEU A CA 1
ATOM 714 C C . LEU A 1 88 ? 0.118 12.687 -4.531 1.00 88.38 88 LEU A C 1
ATOM 716 O O . LEU A 1 88 ? 0.010 13.685 -3.823 1.00 88.38 88 LEU A O 1
ATOM 720 N N . ASN A 1 89 ? -0.924 12.066 -5.075 1.00 92.00 89 ASN A N 1
ATOM 721 C CA . ASN A 1 89 ? -2.308 12.439 -4.820 1.00 92.00 89 ASN A CA 1
ATOM 722 C C . ASN A 1 89 ? -2.963 11.385 -3.926 1.00 92.00 89 ASN A C 1
ATOM 724 O O . ASN A 1 89 ? -2.996 10.207 -4.283 1.00 92.00 89 ASN A O 1
ATOM 728 N N . ILE A 1 90 ? -3.481 11.810 -2.776 1.00 93.75 90 ILE A N 1
ATOM 729 C CA . ILE A 1 90 ? -4.165 10.947 -1.813 1.00 93.75 90 ILE A CA 1
ATOM 730 C C . ILE A 1 90 ? -5.502 11.597 -1.478 1.00 93.75 90 ILE A C 1
ATOM 732 O O . ILE A 1 90 ? -5.560 12.652 -0.850 1.00 93.75 90 ILE A O 1
ATOM 736 N N . VAL A 1 91 ? -6.587 10.943 -1.879 1.00 93.12 91 VAL A N 1
ATOM 737 C CA . VAL A 1 91 ? -7.953 11.406 -1.636 1.00 93.12 91 VAL A CA 1
ATOM 738 C C . VAL A 1 91 ? -8.719 10.310 -0.924 1.00 93.12 91 VAL A C 1
ATOM 740 O O . VAL A 1 91 ? -8.741 9.160 -1.358 1.00 93.12 91 VAL A O 1
ATOM 743 N N . LYS A 1 92 ? -9.387 10.656 0.172 1.00 90.75 92 LYS A N 1
ATOM 744 C CA . LYS A 1 92 ? -10.300 9.729 0.834 1.00 90.75 92 LYS A CA 1
ATOM 745 C C . LYS A 1 92 ? -11.522 9.509 -0.053 1.00 90.75 92 LYS A C 1
ATOM 747 O O . LYS A 1 92 ? -12.162 10.481 -0.463 1.00 90.75 92 LYS A O 1
ATOM 752 N N . LYS A 1 93 ? -11.886 8.254 -0.322 1.00 90.31 93 LYS A N 1
ATOM 753 C CA . LYS A 1 93 ? -13.168 7.966 -0.973 1.00 90.31 93 LYS A CA 1
ATOM 754 C C . LYS A 1 93 ? -14.263 8.365 0.012 1.00 90.31 93 LYS A C 1
ATOM 756 O O . LYS A 1 93 ? -14.338 7.832 1.119 1.00 90.31 93 LYS A O 1
ATOM 761 N N . LYS A 1 94 ? -15.099 9.342 -0.358 1.00 76.94 94 LYS A N 1
ATOM 762 C CA . LYS A 1 94 ? -16.382 9.523 0.332 1.00 76.94 94 LYS A CA 1
ATOM 763 C C . LYS A 1 94 ? -17.100 8.186 0.188 1.00 76.94 94 LYS A C 1
ATOM 765 O O . LYS A 1 94 ? -17.145 7.666 -0.924 1.00 76.94 94 LYS A O 1
ATOM 770 N N . GLY A 1 95 ? -17.526 7.598 1.307 1.00 57.78 95 GLY A N 1
ATOM 771 C CA . GLY A 1 95 ? -18.071 6.243 1.317 1.00 57.78 95 GLY A CA 1
ATOM 772 C C . GLY A 1 95 ? -19.101 6.054 0.204 1.00 57.78 95 GLY A C 1
ATOM 773 O O . GLY A 1 95 ? -19.795 7.003 -0.163 1.00 57.78 95 GLY A O 1
ATOM 774 N N . LEU A 1 96 ? -19.219 4.827 -0.303 1.00 51.19 96 LEU A N 1
ATOM 775 C CA . LEU A 1 96 ? -20.293 4.362 -1.194 1.00 51.19 96 LEU A CA 1
ATOM 776 C C . LEU A 1 96 ? -21.691 4.425 -0.520 1.00 51.19 96 LEU A C 1
ATOM 778 O O . LEU A 1 96 ? -22.525 3.547 -0.687 1.00 51.19 96 LEU A O 1
ATOM 782 N N . GLY A 1 97 ? -21.956 5.468 0.263 1.00 49.25 97 GLY A N 1
ATOM 783 C CA . GLY A 1 97 ? -23.193 5.780 0.958 1.00 49.25 97 GLY A CA 1
ATOM 784 C C . GLY A 1 97 ? -23.610 7.211 0.637 1.00 49.25 97 GLY A C 1
ATOM 785 O O . GLY A 1 97 ? -23.608 8.065 1.518 1.00 49.25 97 GLY A O 1
ATOM 786 N N . GLN A 1 98 ? -23.878 7.464 -0.645 1.00 43.78 98 GLN A N 1
ATOM 787 C CA . GLN A 1 98 ? -24.847 8.438 -1.164 1.00 43.78 98 GLN A CA 1
ATOM 788 C C . GLN A 1 98 ? -24.844 8.353 -2.698 1.00 43.78 98 GLN A C 1
ATOM 790 O O . GLN A 1 98 ? -24.397 9.249 -3.409 1.00 43.78 98 GLN A O 1
ATOM 795 N N . HIS A 1 99 ? -25.391 7.260 -3.230 1.00 41.19 99 HIS A N 1
ATOM 796 C CA . HIS A 1 99 ? -26.345 7.491 -4.307 1.00 41.19 99 HIS A CA 1
ATOM 797 C C . HIS A 1 99 ? -27.537 8.188 -3.642 1.00 41.19 99 HIS A C 1
ATOM 799 O O . HIS A 1 99 ? -28.033 7.658 -2.642 1.00 41.19 99 HIS A O 1
ATOM 805 N N . PRO A 1 100 ? -27.990 9.366 -4.106 1.00 41.25 100 PRO A N 1
ATOM 806 C CA . PRO A 1 100 ? -29.342 9.767 -3.777 1.00 41.25 100 PRO A CA 1
ATOM 807 C C . PRO A 1 100 ? -30.221 8.609 -4.242 1.00 41.25 100 PRO A C 1
ATOM 809 O O . PRO A 1 100 ? -30.158 8.209 -5.405 1.00 41.25 100 PRO A O 1
ATOM 812 N N . ALA A 1 101 ? -30.973 8.014 -3.316 1.00 47.97 101 ALA A N 1
ATOM 813 C CA . ALA A 1 101 ? -32.117 7.221 -3.709 1.00 47.97 101 ALA A CA 1
ATOM 814 C C . ALA A 1 101 ? -32.883 8.098 -4.699 1.00 47.97 101 ALA A C 1
ATOM 816 O O . ALA A 1 101 ? -33.311 9.197 -4.332 1.00 47.97 101 ALA A O 1
ATOM 817 N N . ILE A 1 102 ? -32.979 7.660 -5.954 1.00 56.44 102 ILE A N 1
ATOM 818 C CA . ILE A 1 102 ? -34.006 8.166 -6.848 1.00 56.44 102 ILE A CA 1
ATOM 819 C C . ILE A 1 102 ? -35.293 7.750 -6.142 1.00 56.44 102 ILE A C 1
ATOM 821 O O . ILE A 1 102 ? -35.730 6.608 -6.229 1.00 56.44 102 ILE A O 1
ATOM 825 N N . LYS A 1 103 ? -35.808 8.638 -5.288 1.00 49.09 103 LYS A N 1
ATOM 826 C CA . LYS A 1 103 ? -37.192 8.573 -4.871 1.00 49.09 103 LYS A CA 1
ATOM 827 C C . LYS A 1 103 ? -37.9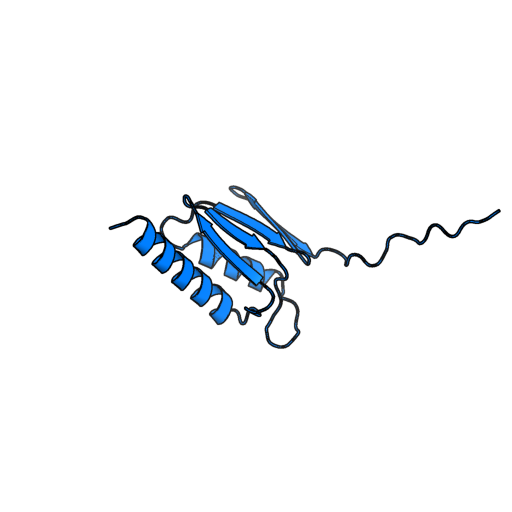47 8.892 -6.139 1.00 49.09 103 LYS A C 1
ATOM 829 O O . LYS A 1 103 ? -37.913 10.033 -6.596 1.00 49.09 103 LYS A O 1
ATOM 834 N N . ASP A 1 104 ? -38.580 7.870 -6.693 1.00 53.22 104 ASP A N 1
ATOM 835 C CA . ASP A 1 104 ? -39.707 8.063 -7.583 1.00 53.22 104 ASP A CA 1
ATOM 836 C C . ASP A 1 104 ? -40.594 9.162 -6.989 1.00 53.22 104 ASP A C 1
ATOM 838 O O . ASP A 1 104 ? -40.928 9.166 -5.797 1.00 53.22 104 ASP A O 1
ATOM 842 N N . SER A 1 105 ? -40.882 10.173 -7.794 1.00 48.41 105 SER A N 1
ATOM 843 C CA . SER A 1 105 ? -41.822 11.227 -7.456 1.00 48.41 105 SER A CA 1
ATOM 844 C C . SER A 1 105 ? -42.538 11.650 -8.729 1.00 48.41 105 SER A C 1
ATOM 846 O O . SER A 1 105 ? -41.984 12.380 -9.547 1.00 48.41 105 SER A O 1
ATOM 848 N N . VAL A 1 106 ? -43.793 11.187 -8.745 1.00 49.50 106 VAL A N 1
ATOM 849 C CA . VAL A 1 106 ? -44.967 11.509 -9.573 1.00 49.50 106 VAL A CA 1
ATOM 850 C C . VAL A 1 106 ? -45.049 10.829 -10.933 1.00 49.50 106 VAL A C 1
ATOM 852 O O . VAL A 1 106 ? -44.330 11.233 -11.868 1.00 49.50 106 VAL A O 1
#

Sequence (106 aa):
MSSELLRYEINRKIRQVLVSHNADMTKISYSFVHRTVYMSGNLVRESQGEFSLPVIEGMIRELMKLPRVQKILFDLENWIISNEPGALNIVKKKGLGQHPAIKDSV